Protein AF-A0A1G3G8W1-F1 (afdb_monomer_lite)

Radius of gyration: 16.95 Å; chains: 1; bounding box: 43×20×48 Å

Secondary structure (DSSP, 8-state):
-HHHHHHHTT--HHHHHHHHHHHHHHHH-HHHHHT---HHHHHHHHHHHHHHHHHHHHHHHHHHHHHTTSSSS--

Structure (mmCIF, N/CA/C/O backbone):
data_AF-A0A1G3G8W1-F1
#
_entry.id   AF-A0A1G3G8W1-F1
#
loop_
_atom_site.group_PDB
_atom_site.id
_atom_site.type_symbol
_atom_site.label_atom_id
_atom_site.label_alt_id
_atom_site.label_comp_id
_atom_site.label_asym_id
_atom_site.label_entity_id
_atom_site.label_seq_id
_atom_site.pdbx_PDB_ins_code
_atom_site.Cartn_x
_atom_site.Cartn_y
_atom_site.Cartn_z
_atom_site.occupancy
_atom_site.B_iso_or_equiv
_atom_site.auth_seq_id
_atom_site.auth_comp_id
_atom_site.auth_asym_id
_atom_site.auth_atom_id
_atom_site.pdbx_PDB_model_num
ATOM 1 N N . MET A 1 1 ? -8.351 9.175 -23.207 1.00 51.12 1 MET A N 1
ATOM 2 C CA . MET A 1 1 ? -7.427 8.211 -23.842 1.00 51.12 1 MET A CA 1
ATOM 3 C C . MET A 1 1 ? -6.037 8.800 -24.099 1.00 51.12 1 MET A C 1
ATOM 5 O O . MET A 1 1 ? -5.126 8.398 -23.400 1.00 51.12 1 MET A O 1
ATOM 9 N N . LEU A 1 2 ? -5.830 9.789 -24.987 1.00 39.88 2 LEU A N 1
ATOM 10 C CA . LEU A 1 2 ? -4.496 10.420 -25.175 1.00 39.88 2 LEU A CA 1
ATOM 11 C C . LEU A 1 2 ? -4.033 11.304 -23.993 1.00 39.88 2 LEU A C 1
ATOM 13 O O . LEU A 1 2 ? -2.840 11.406 -23.730 1.00 39.88 2 LEU A O 1
ATOM 17 N N . ARG A 1 3 ? -4.973 11.907 -23.246 1.00 48.03 3 ARG A N 1
ATOM 18 C CA . ARG A 1 3 ? -4.672 12.721 -22.049 1.00 48.03 3 ARG A CA 1
ATOM 19 C C . ARG A 1 3 ? -4.273 11.895 -20.824 1.00 48.03 3 ARG A C 1
ATOM 21 O O . ARG A 1 3 ? -3.506 12.380 -20.001 1.00 48.03 3 ARG A O 1
ATOM 28 N N . ASP A 1 4 ? -4.758 10.661 -20.727 1.00 53.38 4 ASP A N 1
ATOM 29 C CA . ASP A 1 4 ? -4.444 9.761 -19.609 1.00 53.38 4 ASP A CA 1
ATOM 30 C C . ASP A 1 4 ? -3.010 9.233 -19.749 1.00 53.38 4 ASP A C 1
ATOM 32 O O . ASP A 1 4 ? -2.262 9.185 -18.780 1.00 53.38 4 ASP A O 1
ATOM 36 N N . LEU A 1 5 ? -2.581 8.987 -20.993 1.00 39.75 5 LEU A N 1
ATOM 37 C CA . LEU A 1 5 ? -1.206 8.618 -21.321 1.00 39.75 5 LEU A CA 1
ATOM 38 C C . LEU A 1 5 ? -0.213 9.777 -21.090 1.00 39.75 5 LEU A C 1
ATOM 40 O O . LEU A 1 5 ? 0.903 9.544 -20.646 1.00 39.75 5 LEU A O 1
ATOM 44 N N . GLN A 1 6 ? -0.626 11.029 -21.331 1.00 44.19 6 GLN A N 1
ATOM 45 C CA . GLN A 1 6 ? 0.194 12.222 -21.057 1.00 44.19 6 G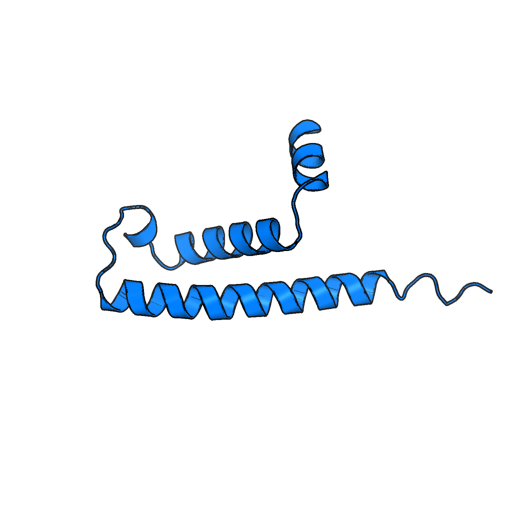LN A CA 1
ATOM 46 C C . GLN A 1 6 ? 0.282 12.582 -19.565 1.00 44.19 6 GLN A C 1
ATOM 48 O O . GLN A 1 6 ? 1.280 13.159 -19.135 1.00 44.19 6 GLN A O 1
ATOM 53 N N . ARG A 1 7 ? -0.723 12.223 -18.752 1.00 49.81 7 ARG A N 1
ATOM 54 C CA . ARG A 1 7 ? -0.576 12.252 -17.288 1.00 49.81 7 ARG A CA 1
ATOM 55 C C . ARG A 1 7 ? 0.465 11.235 -16.828 1.00 49.81 7 ARG A C 1
ATOM 57 O O . ARG A 1 7 ? 1.313 11.607 -16.027 1.00 49.81 7 ARG A O 1
ATOM 64 N N . LEU A 1 8 ? 0.465 10.037 -17.422 1.00 46.50 8 LEU A N 1
ATOM 65 C CA . LEU A 1 8 ? 1.466 8.994 -17.169 1.00 46.50 8 LEU A CA 1
ATOM 66 C C . LEU A 1 8 ? 2.904 9.404 -17.537 1.00 46.50 8 LEU A C 1
ATOM 68 O O . LEU A 1 8 ? 3.841 8.969 -16.881 1.00 46.50 8 LEU A O 1
ATOM 72 N N . THR A 1 9 ? 3.109 10.272 -18.537 1.00 52.56 9 THR A N 1
ATOM 73 C CA . THR A 1 9 ? 4.463 10.744 -18.910 1.00 52.56 9 THR A CA 1
ATOM 74 C C . THR A 1 9 ? 5.093 11.729 -17.917 1.00 52.56 9 THR A C 1
ATOM 76 O O . THR A 1 9 ? 6.272 12.041 -18.053 1.00 52.56 9 THR A O 1
ATOM 79 N N . GLY A 1 10 ? 4.326 12.232 -16.944 1.00 51.59 10 GLY A N 1
ATOM 80 C CA . GLY A 1 10 ? 4.815 13.098 -15.864 1.00 51.59 10 GLY A CA 1
ATOM 81 C C . GLY A 1 10 ? 4.729 12.464 -14.476 1.00 51.59 10 GLY A C 1
ATOM 82 O O . GLY A 1 10 ? 4.995 13.153 -13.498 1.00 51.59 10 GLY A O 1
ATOM 83 N N . THR A 1 11 ? 4.322 11.195 -14.388 1.00 60.47 11 THR A N 1
ATOM 84 C CA . THR A 1 11 ? 4.176 10.467 -13.123 1.00 60.47 11 THR A CA 1
ATOM 85 C C . THR A 1 11 ? 5.513 9.827 -12.786 1.00 60.47 11 THR A C 1
ATOM 87 O O . THR A 1 11 ? 6.076 9.078 -13.587 1.00 60.47 11 THR A O 1
ATOM 90 N N . THR A 1 12 ? 6.062 10.157 -11.627 1.00 72.94 12 THR A N 1
ATOM 91 C CA . THR A 1 12 ? 7.287 9.522 -11.141 1.00 72.94 12 THR A CA 1
ATOM 92 C C . THR A 1 12 ? 7.036 8.031 -10.905 1.00 72.94 12 THR A C 1
ATOM 94 O O . THR A 1 12 ? 5.914 7.621 -10.601 1.00 72.94 12 THR A O 1
ATOM 97 N N . SER A 1 13 ? 8.074 7.195 -11.013 1.00 80.38 13 SER A N 1
ATOM 98 C CA . SER A 1 13 ? 7.955 5.762 -10.696 1.00 80.38 13 SER A CA 1
ATOM 99 C C . SER A 1 13 ? 7.372 5.533 -9.298 1.00 80.38 13 SER A C 1
ATOM 101 O O . SER A 1 13 ? 6.620 4.587 -9.102 1.00 80.38 13 SER A O 1
ATOM 103 N N . GLN A 1 14 ? 7.659 6.444 -8.364 1.00 83.69 14 GLN A N 1
ATOM 104 C CA . GLN A 1 14 ? 7.130 6.433 -7.006 1.00 83.69 14 GLN A CA 1
ATOM 105 C C . GLN A 1 14 ? 5.608 6.610 -6.961 1.00 83.69 14 GLN A C 1
ATOM 107 O O . GLN A 1 14 ? 4.921 5.817 -6.333 1.00 83.69 14 GLN A O 1
ATOM 112 N N . GLU A 1 15 ? 5.060 7.593 -7.672 1.00 86.00 15 GLU A N 1
ATOM 113 C CA . GLU A 1 15 ? 3.607 7.808 -7.734 1.00 86.00 15 GLU A CA 1
ATOM 114 C C . GLU A 1 15 ? 2.880 6.611 -8.375 1.00 86.00 15 GLU A C 1
ATOM 116 O O . GLU A 1 15 ? 1.770 6.265 -7.975 1.00 86.00 15 GLU A O 1
ATOM 121 N N . ILE A 1 16 ? 3.516 5.935 -9.341 1.00 86.56 16 ILE A N 1
ATOM 122 C CA . ILE A 1 16 ? 2.983 4.698 -9.934 1.00 86.56 16 ILE A CA 1
ATOM 123 C C . ILE A 1 16 ? 2.978 3.560 -8.904 1.00 86.56 16 ILE A C 1
ATOM 125 O O . ILE A 1 16 ? 1.999 2.817 -8.818 1.00 86.56 16 ILE A O 1
ATOM 129 N N . ILE A 1 17 ? 4.053 3.418 -8.126 1.00 89.81 17 ILE A N 1
ATOM 130 C CA . ILE A 1 17 ? 4.155 2.419 -7.054 1.00 89.81 17 ILE A CA 1
ATOM 131 C C . ILE A 1 17 ? 3.072 2.652 -6.005 1.00 89.81 17 ILE A C 1
ATOM 133 O O . ILE A 1 17 ? 2.358 1.717 -5.651 1.00 89.81 17 ILE A O 1
ATOM 137 N N . GLU A 1 18 ? 2.925 3.891 -5.543 1.00 89.44 18 GLU A N 1
ATOM 138 C CA . GLU A 1 18 ? 1.955 4.266 -4.516 1.00 89.44 18 GLU A CA 1
ATOM 139 C C . GLU A 1 18 ? 0.516 4.009 -4.975 1.00 89.44 18 GLU A C 1
ATOM 141 O O . GLU A 1 18 ? -0.274 3.421 -4.235 1.00 89.44 18 GLU A O 1
ATOM 146 N N . GLU A 1 19 ? 0.184 4.360 -6.218 1.00 90.81 19 GLU A N 1
ATOM 147 C CA . GLU A 1 19 ? -1.140 4.108 -6.791 1.00 90.81 19 GLU A CA 1
ATOM 148 C C . GLU A 1 19 ? -1.437 2.602 -6.911 1.00 90.81 19 GLU A C 1
ATOM 150 O O . GLU A 1 19 ? -2.523 2.140 -6.550 1.00 90.81 19 GLU A O 1
ATOM 155 N N . LEU A 1 20 ? -0.467 1.800 -7.365 1.00 91.25 20 LEU A N 1
ATOM 156 C CA . LEU A 1 20 ? -0.620 0.344 -7.449 1.00 91.25 20 LEU A CA 1
ATOM 157 C C . LEU A 1 20 ? -0.755 -0.291 -6.062 1.00 91.25 20 LEU A C 1
ATOM 159 O O . LEU A 1 20 ? -1.615 -1.156 -5.860 1.00 91.25 20 LEU A O 1
ATOM 163 N N . ALA A 1 21 ? 0.060 0.150 -5.102 1.00 92.69 21 ALA A N 1
ATOM 164 C CA . ALA A 1 21 ? -0.020 -0.303 -3.724 1.00 92.69 21 ALA A CA 1
ATOM 165 C C . ALA A 1 21 ? -1.403 0.006 -3.137 1.00 92.69 21 ALA A C 1
ATOM 167 O O . ALA A 1 21 ? -2.059 -0.881 -2.587 1.00 92.69 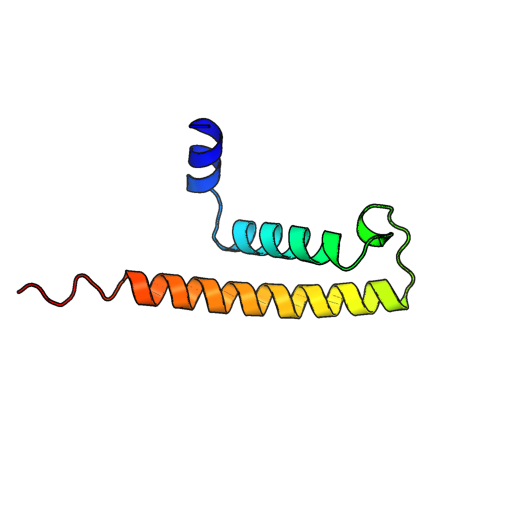21 ALA A O 1
ATOM 168 N N . PHE A 1 22 ? -1.898 1.228 -3.342 1.00 91.38 22 PHE A N 1
ATOM 169 C CA . PHE A 1 22 ? -3.215 1.652 -2.885 1.00 91.38 22 PHE A CA 1
ATOM 170 C C . PHE A 1 22 ? -4.344 0.788 -3.464 1.00 91.38 22 PHE A C 1
ATOM 172 O O . PHE A 1 22 ? -5.187 0.297 -2.709 1.00 91.38 22 PHE A O 1
ATOM 179 N N . GLN A 1 23 ? -4.344 0.526 -4.775 1.00 91.69 23 GLN A N 1
ATOM 180 C CA . GLN A 1 23 ? -5.375 -0.307 -5.410 1.00 91.69 23 GLN A CA 1
ATOM 181 C C . GLN A 1 23 ? -5.408 -1.737 -4.852 1.00 91.69 23 GLN A C 1
ATOM 183 O O . GLN A 1 23 ? -6.484 -2.293 -4.618 1.00 91.69 23 GLN A O 1
ATOM 188 N N . ILE A 1 24 ? -4.242 -2.331 -4.590 1.00 93.75 24 ILE A N 1
ATOM 189 C CA . ILE A 1 24 ? -4.144 -3.670 -3.996 1.00 93.75 24 ILE A CA 1
ATOM 190 C C . ILE A 1 24 ? -4.664 -3.658 -2.553 1.00 93.75 24 ILE A C 1
ATOM 192 O O . ILE A 1 24 ? -5.448 -4.534 -2.172 1.00 93.75 24 ILE A O 1
ATOM 196 N N . LEU A 1 25 ? -4.260 -2.671 -1.748 1.00 94.62 25 LEU A N 1
ATOM 197 C CA . LEU A 1 25 ? -4.667 -2.564 -0.346 1.00 94.62 25 LEU A CA 1
ATOM 198 C C . LEU A 1 25 ? -6.172 -2.313 -0.205 1.00 94.62 25 LEU A C 1
ATOM 200 O O . LEU A 1 25 ? -6.803 -2.924 0.655 1.00 94.62 25 LEU A O 1
ATOM 204 N N . MET A 1 26 ? -6.774 -1.520 -1.094 1.00 93.31 26 MET A N 1
ATOM 205 C CA . MET A 1 26 ? -8.228 -1.318 -1.155 1.00 93.31 26 MET A CA 1
ATOM 206 C C . MET A 1 26 ? -9.005 -2.627 -1.365 1.00 93.31 26 MET A C 1
ATOM 208 O O . MET A 1 26 ? -10.096 -2.791 -0.822 1.00 93.31 26 MET A O 1
ATOM 212 N N . GLY A 1 27 ? -8.443 -3.585 -2.109 1.00 91.06 27 GLY A N 1
ATOM 213 C CA . GLY A 1 27 ? -9.038 -4.914 -2.286 1.00 91.06 27 GLY A CA 1
ATOM 214 C C . GLY A 1 27 ? -8.860 -5.847 -1.083 1.00 91.06 27 GLY A C 1
ATOM 215 O O . GLY A 1 27 ? -9.681 -6.738 -0.866 1.00 91.06 27 GLY A O 1
ATOM 216 N N . ARG A 1 28 ? -7.798 -5.658 -0.291 1.00 93.06 28 ARG A N 1
ATOM 217 C CA . ARG A 1 28 ? -7.467 -6.505 0.873 1.00 93.06 28 ARG A CA 1
ATOM 218 C C . ARG A 1 28 ? -8.085 -6.017 2.177 1.00 93.06 28 ARG A C 1
ATOM 220 O O . ARG A 1 28 ? -8.359 -6.830 3.057 1.00 93.06 28 ARG A O 1
ATOM 227 N N . PHE A 1 29 ? -8.307 -4.712 2.290 1.00 94.00 29 PHE A N 1
ATOM 228 C CA . PHE A 1 29 ? -8.834 -4.048 3.475 1.00 94.00 29 PHE A CA 1
ATOM 229 C C . PHE A 1 29 ? -10.118 -3.291 3.112 1.00 94.00 29 PHE A C 1
ATOM 231 O O . PHE A 1 29 ? -10.074 -2.083 2.895 1.00 94.00 29 PHE A O 1
ATOM 238 N N . PRO A 1 30 ? -11.291 -3.954 3.082 1.00 88.31 30 PRO A N 1
ATOM 239 C CA . PRO A 1 30 ? -12.557 -3.297 2.740 1.00 88.31 30 PRO A CA 1
ATOM 240 C C . PRO A 1 30 ? -12.875 -2.096 3.642 1.00 88.31 30 PRO A C 1
ATOM 242 O O . PRO A 1 30 ? -13.451 -1.109 3.189 1.00 88.31 30 PRO A O 1
ATOM 245 N N . GLY A 1 31 ? -12.443 -2.158 4.908 1.00 90.75 31 GLY A N 1
ATOM 246 C CA . GLY A 1 31 ? -12.588 -1.073 5.877 1.00 90.75 31 GLY A CA 1
ATOM 247 C C . GLY A 1 31 ? -11.772 0.184 5.555 1.00 90.75 31 GLY A C 1
ATOM 248 O O . GLY A 1 31 ? -12.038 1.229 6.143 1.00 90.75 31 GLY A O 1
ATOM 249 N N . LEU A 1 32 ? -10.801 0.111 4.636 1.00 89.75 32 LEU A N 1
ATOM 250 C CA . LEU A 1 32 ? -9.976 1.249 4.222 1.00 89.75 32 LEU A CA 1
ATOM 251 C C . LEU A 1 32 ? -10.818 2.308 3.503 1.00 89.75 32 LEU A C 1
ATOM 253 O O . LEU A 1 32 ? -10.701 3.493 3.797 1.00 89.75 32 LEU A O 1
ATOM 257 N N . ALA A 1 33 ? -11.724 1.870 2.622 1.00 87.88 33 ALA A N 1
ATOM 258 C CA . ALA A 1 33 ? -12.612 2.753 1.868 1.00 87.88 33 ALA A CA 1
ATOM 259 C C . ALA A 1 33 ? -13.627 3.475 2.769 1.00 87.88 33 ALA A C 1
ATOM 261 O O . ALA A 1 33 ? -13.991 4.622 2.518 1.00 87.88 33 ALA A O 1
ATOM 262 N N . SER A 1 34 ? -14.100 2.789 3.811 1.00 89.44 34 SER A N 1
ATOM 263 C CA . SER A 1 34 ? -15.101 3.295 4.753 1.00 89.44 34 SER A CA 1
ATOM 264 C C . SER A 1 34 ? -14.499 3.961 5.992 1.00 89.44 34 SER A C 1
ATOM 266 O O . SER A 1 34 ? -15.248 4.512 6.795 1.00 89.44 34 SER A O 1
ATOM 268 N N . GLY A 1 35 ? -13.175 3.910 6.176 1.00 88.38 35 GLY A N 1
ATOM 269 C CA . GLY A 1 35 ? -12.506 4.401 7.384 1.00 88.38 35 GLY A CA 1
ATOM 270 C C . GLY A 1 35 ? -12.869 3.614 8.649 1.00 88.38 35 GLY A C 1
ATOM 271 O O . GLY A 1 35 ? -12.826 4.158 9.748 1.00 88.38 35 GLY A O 1
ATOM 272 N N . THR A 1 36 ? -13.263 2.346 8.510 1.00 94.12 36 THR A N 1
ATOM 273 C CA . THR A 1 36 ? -13.768 1.500 9.608 1.00 94.12 36 THR A CA 1
ATOM 274 C C . THR A 1 36 ? -12.786 0.407 10.019 1.00 94.12 36 THR A C 1
ATOM 276 O O . THR A 1 36 ? -13.204 -0.636 10.518 1.00 94.12 36 THR A O 1
ATOM 279 N N . LEU A 1 37 ? -11.491 0.600 9.767 1.00 93.94 37 LEU A N 1
ATOM 280 C CA . LEU A 1 37 ? -10.466 -0.363 10.165 1.00 93.94 37 LEU A CA 1
ATOM 281 C C . LEU A 1 37 ? -10.357 -0.421 11.688 1.00 93.94 37 LEU A C 1
ATOM 283 O O . LEU A 1 37 ? -10.290 0.605 12.366 1.00 93.94 37 LEU A O 1
ATOM 287 N N . SER A 1 38 ? -10.314 -1.633 12.230 1.00 94.88 38 SER A N 1
ATOM 288 C CA . SER A 1 38 ? -9.930 -1.836 13.623 1.00 94.88 38 SER A CA 1
ATOM 289 C C . SER A 1 38 ? -8.443 -1.506 13.827 1.00 94.88 38 SER A C 1
ATOM 291 O O . SER A 1 38 ? -7.659 -1.574 12.878 1.00 94.88 38 SER A O 1
ATOM 293 N 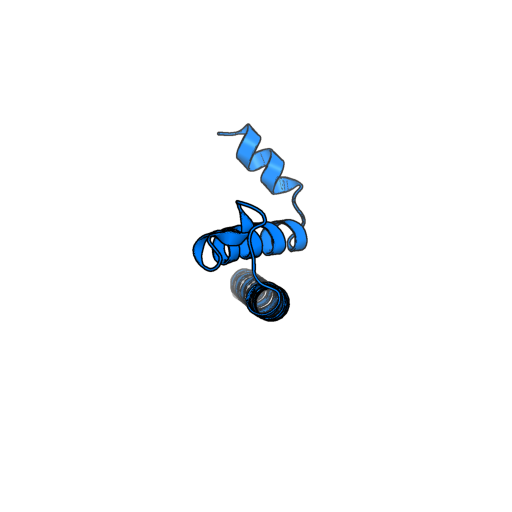N . PRO A 1 39 ? -7.991 -1.242 15.067 1.00 94.56 39 PRO A N 1
ATOM 294 C CA . PRO A 1 39 ? -6.575 -0.967 15.337 1.00 94.56 39 PRO A CA 1
ATOM 295 C C . PRO A 1 39 ? -5.622 -2.082 14.869 1.00 94.56 39 PRO A C 1
ATOM 297 O O . PRO A 1 39 ? -4.499 -1.820 14.432 1.00 94.56 39 PRO A O 1
ATOM 300 N N . ALA A 1 40 ? -6.068 -3.342 14.935 1.00 94.62 40 ALA A N 1
ATOM 301 C CA . ALA A 1 40 ? -5.296 -4.482 14.447 1.00 94.62 40 ALA A CA 1
ATOM 302 C C . ALA A 1 40 ? -5.192 -4.490 12.914 1.00 94.62 40 ALA A C 1
ATOM 304 O O . ALA A 1 40 ? -4.124 -4.769 12.368 1.00 94.62 40 ALA A O 1
ATOM 305 N N . GLU A 1 41 ? -6.278 -4.151 12.218 1.00 94.81 41 GLU A N 1
ATOM 306 C CA . GLU A 1 41 ? -6.282 -4.030 10.760 1.00 94.81 41 GLU A CA 1
ATOM 307 C C . GLU A 1 41 ? -5.468 -2.830 10.291 1.00 94.81 41 GLU A C 1
ATOM 309 O O . GLU A 1 41 ? -4.749 -2.956 9.312 1.00 94.81 41 GLU A O 1
ATOM 314 N N . GLU A 1 42 ? -5.503 -1.706 11.005 1.00 94.62 42 GLU A N 1
ATOM 315 C CA . GLU A 1 42 ? -4.680 -0.538 10.690 1.00 94.62 42 GLU A CA 1
ATOM 316 C C . GLU A 1 42 ? -3.183 -0.843 10.851 1.00 94.62 42 GLU A C 1
ATOM 318 O O . GLU A 1 42 ? -2.372 -0.498 9.993 1.00 94.62 42 GLU A O 1
ATOM 323 N N . THR A 1 43 ? -2.810 -1.563 11.914 1.00 95.69 43 THR A N 1
ATOM 324 C CA . THR A 1 43 ? -1.423 -2.013 12.120 1.00 95.69 43 THR A CA 1
ATOM 325 C C . THR A 1 43 ? -0.971 -2.932 10.987 1.00 95.69 43 THR A C 1
ATOM 327 O O . THR A 1 43 ? 0.140 -2.804 10.473 1.00 95.69 43 THR A O 1
ATOM 330 N N . ARG A 1 44 ? -1.845 -3.855 10.574 1.00 95.94 44 ARG A N 1
ATOM 331 C CA . ARG A 1 44 ? -1.560 -4.787 9.485 1.00 95.94 44 ARG A CA 1
ATOM 332 C C . ARG A 1 44 ? -1.509 -4.086 8.126 1.00 95.94 44 ARG A C 1
ATOM 334 O O . ARG A 1 44 ? -0.619 -4.393 7.344 1.00 95.94 44 ARG A O 1
ATOM 341 N N . LEU A 1 45 ? -2.401 -3.129 7.874 1.00 95.50 45 LEU A N 1
ATOM 342 C CA . LEU A 1 45 ? -2.414 -2.297 6.672 1.00 95.50 45 LEU A CA 1
ATOM 343 C C . LEU A 1 45 ? -1.087 -1.564 6.508 1.00 95.50 45 LEU A C 1
ATOM 345 O O . LEU A 1 45 ? -0.510 -1.627 5.432 1.00 95.50 45 LEU A O 1
ATOM 349 N N . ARG A 1 46 ? -0.602 -0.892 7.562 1.00 94.25 46 ARG A N 1
ATOM 350 C CA . ARG A 1 46 ? 0.667 -0.144 7.517 1.00 94.25 46 ARG A CA 1
ATOM 351 C C . ARG A 1 46 ? 1.826 -1.055 7.124 1.00 94.25 46 ARG A C 1
ATOM 353 O O . ARG A 1 46 ? 2.551 -0.754 6.189 1.00 94.25 46 ARG A O 1
ATOM 360 N N . ARG A 1 47 ? 1.927 -2.216 7.775 1.00 96.06 47 ARG A N 1
ATOM 361 C CA . ARG A 1 47 ? 2.961 -3.203 7.460 1.00 96.06 47 ARG A CA 1
ATOM 362 C C . ARG A 1 47 ? 2.850 -3.734 6.027 1.00 96.06 47 ARG A C 1
ATOM 364 O O . ARG A 1 47 ? 3.858 -3.820 5.340 1.00 96.06 47 ARG A O 1
ATOM 371 N N . GLU A 1 48 ? 1.645 -4.090 5.579 1.00 96.06 48 GLU A N 1
ATOM 372 C CA . GLU A 1 48 ? 1.438 -4.559 4.203 1.00 96.06 48 GLU A CA 1
ATOM 373 C C . GLU A 1 48 ? 1.717 -3.454 3.175 1.00 96.06 48 GLU A C 1
ATOM 375 O O . GLU A 1 48 ? 2.183 -3.764 2.086 1.00 96.06 48 GLU A O 1
ATOM 380 N N . ALA A 1 49 ? 1.457 -2.185 3.498 1.00 93.56 49 ALA A N 1
ATOM 381 C CA . ALA A 1 49 ? 1.753 -1.056 2.622 1.00 93.56 49 ALA A CA 1
ATOM 382 C C . ALA A 1 49 ? 3.261 -0.863 2.422 1.00 93.56 49 ALA A C 1
ATOM 384 O O . ALA A 1 49 ? 3.696 -0.710 1.279 1.00 93.56 49 ALA A O 1
ATOM 385 N N . ASP A 1 50 ? 4.042 -0.934 3.501 1.00 92.75 50 ASP A N 1
ATOM 386 C CA . ASP A 1 50 ? 5.503 -0.833 3.444 1.00 92.75 50 ASP A CA 1
ATOM 387 C C . ASP A 1 50 ? 6.091 -1.993 2.618 1.00 92.75 50 ASP A C 1
ATOM 389 O O . ASP A 1 50 ? 6.768 -1.773 1.615 1.00 92.75 50 ASP A O 1
ATOM 393 N N . GLU A 1 51 ? 5.727 -3.239 2.956 1.00 95.38 51 GLU A N 1
ATOM 394 C CA . GLU A 1 51 ? 6.211 -4.444 2.259 1.00 95.38 51 GLU A CA 1
ATOM 395 C C . GLU A 1 51 ? 5.834 -4.449 0.761 1.00 95.38 51 GLU A C 1
ATOM 397 O O . GLU A 1 51 ? 6.596 -4.924 -0.090 1.00 95.38 51 GLU A O 1
ATOM 402 N N . LEU A 1 52 ? 4.653 -3.925 0.421 1.00 94.31 52 LEU A N 1
ATOM 403 C CA . LEU A 1 52 ? 4.168 -3.859 -0.955 1.00 94.31 52 LEU A CA 1
ATOM 404 C C . LEU A 1 52 ? 4.878 -2.772 -1.767 1.00 94.31 52 LEU A C 1
ATOM 406 O O . LEU A 1 52 ? 5.198 -3.009 -2.930 1.00 94.31 52 LEU A O 1
ATOM 410 N N . THR A 1 53 ? 5.140 -1.614 -1.163 1.00 89.94 53 THR A N 1
ATOM 411 C CA . THR A 1 53 ? 5.873 -0.508 -1.799 1.00 89.94 53 THR A CA 1
ATOM 412 C C . THR A 1 53 ? 7.302 -0.934 -2.133 1.00 89.94 53 THR A C 1
ATOM 414 O O . THR A 1 53 ? 7.748 -0.728 -3.264 1.00 89.94 53 THR A O 1
ATOM 417 N N . ASP A 1 54 ? 7.978 -1.618 -1.207 1.00 91.94 54 ASP A N 1
ATOM 418 C CA . ASP A 1 54 ? 9.317 -2.176 -1.433 1.00 91.94 54 ASP A CA 1
ATOM 419 C C . ASP A 1 54 ? 9.298 -3.211 -2.568 1.00 91.94 54 ASP A C 1
ATOM 421 O O . ASP A 1 54 ? 10.042 -3.104 -3.543 1.00 91.94 54 ASP A O 1
ATOM 425 N N . SER A 1 55 ? 8.362 -4.164 -2.515 1.00 93.69 55 SER A N 1
ATOM 426 C CA . SER A 1 55 ? 8.246 -5.216 -3.537 1.00 93.69 55 SER A CA 1
ATOM 427 C C . SER A 1 55 ? 7.959 -4.662 -4.939 1.00 93.69 55 SER A C 1
ATOM 429 O O . SER A 1 55 ? 8.460 -5.183 -5.939 1.00 93.69 55 SER A O 1
ATOM 431 N N . LEU A 1 56 ? 7.123 -3.625 -5.039 1.00 91.19 56 LEU A N 1
ATOM 432 C CA . LEU A 1 56 ? 6.800 -2.968 -6.308 1.00 91.19 56 LEU A CA 1
ATOM 433 C C . LEU A 1 56 ? 7.981 -2.148 -6.840 1.00 91.19 56 LEU A C 1
ATOM 435 O O . LEU A 1 56 ? 8.194 -2.123 -8.054 1.00 91.19 56 LEU A O 1
ATOM 439 N N . SER A 1 57 ? 8.759 -1.531 -5.949 1.00 89.00 57 SER A N 1
ATOM 440 C CA . SER A 1 57 ? 9.998 -0.828 -6.296 1.00 89.00 57 SER A CA 1
ATOM 441 C C . SER A 1 57 ? 11.008 -1.786 -6.929 1.00 89.00 57 SER A C 1
ATOM 443 O O . SER A 1 57 ? 11.447 -1.552 -8.058 1.00 89.00 57 SER A O 1
ATOM 445 N N . ASP A 1 58 ? 11.271 -2.920 -6.271 1.00 90.00 58 ASP A N 1
ATOM 446 C CA . ASP A 1 58 ? 12.172 -3.966 -6.770 1.00 90.00 58 ASP A CA 1
ATOM 447 C C . ASP A 1 58 ? 11.704 -4.524 -8.124 1.00 90.00 58 ASP A C 1
ATOM 449 O O . ASP A 1 58 ? 12.494 -4.726 -9.053 1.00 90.00 58 ASP A O 1
ATOM 453 N N . ALA A 1 59 ? 10.396 -4.758 -8.271 1.00 87.56 59 ALA A N 1
ATOM 454 C CA . ALA A 1 59 ? 9.819 -5.270 -9.510 1.00 87.56 59 ALA A CA 1
ATOM 455 C C . ALA A 1 59 ? 9.972 -4.284 -10.680 1.00 87.56 59 ALA A C 1
ATOM 457 O O . ALA A 1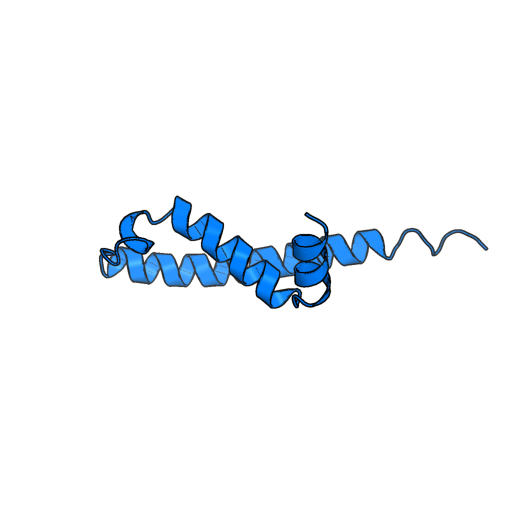 59 ? 10.261 -4.702 -11.807 1.00 87.56 59 ALA A O 1
ATOM 458 N N . LEU A 1 60 ? 9.799 -2.983 -10.430 1.00 84.31 60 LEU A N 1
ATOM 459 C CA . LEU A 1 60 ? 9.977 -1.942 -11.442 1.00 84.31 60 LEU A CA 1
ATOM 460 C C . LEU A 1 60 ? 11.447 -1.744 -11.813 1.00 84.31 60 LEU A C 1
ATOM 462 O O . LEU A 1 60 ? 11.754 -1.611 -13.000 1.00 84.31 60 LEU A O 1
ATOM 466 N N . GLU A 1 61 ? 12.361 -1.789 -10.844 1.00 83.19 61 GLU A N 1
ATOM 467 C CA . GLU A 1 61 ? 13.802 -1.748 -11.108 1.00 83.19 61 GLU A CA 1
ATOM 468 C C . GLU A 1 61 ? 14.245 -2.957 -11.950 1.00 83.19 61 GLU A C 1
ATOM 470 O O . GLU A 1 61 ? 14.950 -2.819 -12.958 1.00 83.19 61 GLU A O 1
ATOM 475 N N . PHE A 1 62 ? 13.752 -4.153 -11.620 1.00 79.81 62 PHE A N 1
ATOM 476 C CA . PHE A 1 62 ? 14.010 -5.360 -12.399 1.00 79.81 62 PHE A CA 1
ATOM 477 C C . PHE A 1 62 ? 13.440 -5.282 -13.825 1.00 79.81 62 PHE A C 1
ATOM 479 O O . PHE A 1 62 ? 14.111 -5.653 -14.792 1.00 79.81 62 PHE A O 1
ATOM 486 N N . ALA A 1 63 ? 12.213 -4.781 -13.989 1.00 76.88 63 ALA A N 1
ATOM 487 C CA . ALA A 1 63 ? 11.610 -4.595 -15.308 1.00 76.88 63 ALA A CA 1
ATOM 488 C C . ALA A 1 63 ? 12.396 -3.579 -16.158 1.00 76.88 63 ALA A C 1
ATOM 490 O O . ALA A 1 63 ? 12.625 -3.816 -17.347 1.00 76.88 63 ALA A O 1
ATOM 491 N N . SER A 1 64 ? 12.861 -2.491 -15.537 1.00 69.81 64 SER A N 1
ATOM 492 C CA . SER A 1 64 ? 13.682 -1.461 -16.179 1.00 69.81 64 SER A CA 1
ATOM 493 C C . SER A 1 64 ? 15.044 -2.013 -16.625 1.00 69.81 64 SER A C 1
ATOM 495 O O . SER A 1 64 ? 15.435 -1.862 -17.787 1.00 69.81 64 SER A O 1
ATOM 497 N N . SER A 1 65 ? 15.731 -2.763 -15.755 1.00 67.06 65 SER A N 1
ATOM 498 C CA . SER A 1 65 ? 17.045 -3.356 -16.058 1.00 67.06 65 SER A CA 1
ATOM 499 C C . SER A 1 65 ? 16.997 -4.409 -17.174 1.00 67.06 65 SER A C 1
ATOM 501 O O . SER A 1 65 ? 17.923 -4.494 -17.983 1.00 67.06 65 SER A O 1
ATOM 503 N N . LYS A 1 66 ? 15.898 -5.165 -17.303 1.00 64.94 66 LYS A N 1
ATOM 504 C CA . LYS A 1 66 ? 15.703 -6.096 -18.429 1.00 64.94 66 LYS A CA 1
ATOM 505 C C . LYS A 1 66 ? 15.356 -5.417 -19.753 1.00 64.94 66 LYS A C 1
ATOM 507 O O . LYS A 1 66 ? 15.589 -6.020 -20.802 1.00 64.94 66 LYS A O 1
ATOM 512 N N . HIS A 1 67 ? 14.830 -4.194 -19.734 1.00 55.69 67 HIS A N 1
ATOM 513 C CA . HIS A 1 67 ? 14.547 -3.430 -20.952 1.00 55.69 67 HIS A CA 1
ATOM 514 C C . HIS A 1 67 ? 15.782 -2.670 -21.468 1.00 55.69 67 HIS A C 1
ATOM 516 O O . HIS A 1 67 ? 15.930 -2.512 -22.675 1.00 55.69 67 HIS A O 1
ATOM 522 N N . GLY A 1 68 ? 16.715 -2.288 -20.586 1.00 52.00 68 GLY A N 1
ATOM 523 C CA . GLY A 1 68 ? 17.972 -1.613 -20.952 1.00 52.00 68 GLY A CA 1
ATOM 524 C C . GLY A 1 68 ? 19.091 -2.521 -21.489 1.00 52.00 68 GLY A C 1
ATOM 525 O O . GLY A 1 68 ? 20.116 -2.025 -21.945 1.00 52.00 68 GLY A O 1
ATOM 526 N N . GLY A 1 69 ? 18.923 -3.848 -21.451 1.00 50.88 69 GLY A N 1
ATOM 527 C CA . GLY A 1 69 ? 19.945 -4.813 -21.884 1.00 50.88 69 GLY A CA 1
ATOM 528 C C . GLY A 1 69 ? 19.850 -5.277 -23.342 1.00 50.88 69 GLY A C 1
ATOM 529 O O . GLY A 1 69 ? 20.679 -6.079 -23.770 1.00 50.88 69 GLY A O 1
ATOM 530 N N . ARG A 1 70 ? 18.845 -4.832 -24.111 1.00 50.12 70 ARG A N 1
ATOM 531 C CA . ARG A 1 70 ? 18.599 -5.350 -25.471 1.00 50.12 70 ARG A CA 1
ATOM 532 C C . ARG A 1 70 ? 19.337 -4.598 -26.586 1.00 50.12 70 ARG A C 1
ATOM 534 O O . ARG A 1 70 ? 19.415 -5.123 -27.691 1.00 50.12 70 ARG A O 1
ATOM 541 N N . ASP A 1 71 ? 19.952 -3.457 -26.273 1.00 55.00 71 ASP A N 1
ATOM 542 C CA . ASP A 1 71 ? 20.637 -2.604 -27.258 1.00 55.00 71 ASP A CA 1
ATOM 543 C C . ASP A 1 71 ? 22.175 -2.740 -27.244 1.00 55.00 71 ASP A C 1
ATOM 545 O O . ASP A 1 71 ?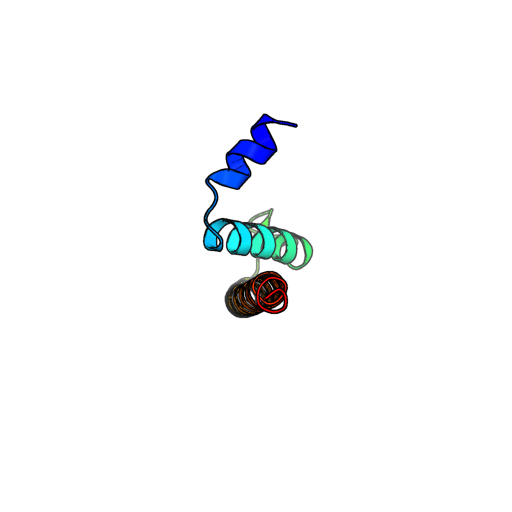 22.860 -2.137 -28.064 1.00 55.00 71 ASP A O 1
ATOM 549 N N . ALA A 1 72 ? 22.746 -3.571 -26.362 1.00 50.81 72 ALA A N 1
ATOM 550 C CA . ALA A 1 72 ? 24.199 -3.773 -26.252 1.00 50.81 72 ALA A CA 1
ATOM 551 C C . ALA A 1 72 ? 24.749 -4.952 -27.091 1.00 50.81 72 ALA A C 1
ATOM 553 O O . ALA A 1 72 ? 25.881 -5.385 -26.884 1.00 50.81 72 ALA A O 1
ATOM 554 N N . GLN A 1 73 ? 23.964 -5.493 -28.031 1.00 51.44 73 GLN A N 1
ATOM 555 C CA . GLN A 1 73 ? 24.392 -6.558 -28.953 1.00 51.44 73 GLN A CA 1
ATOM 556 C C . GLN A 1 73 ? 24.122 -6.204 -30.419 1.00 51.44 73 GLN A C 1
ATOM 558 O O . GLN A 1 73 ? 23.600 -7.018 -31.166 1.00 51.44 73 GLN A O 1
ATOM 563 N N . HIS A 1 74 ? 24.480 -4.999 -30.853 1.00 48.34 74 HIS A N 1
ATOM 564 C CA . HIS A 1 74 ? 24.666 -4.687 -32.273 1.00 48.34 74 HIS A CA 1
ATOM 565 C C . HIS A 1 74 ? 25.756 -3.611 -32.410 1.00 48.34 74 HIS A C 1
ATOM 567 O O . HIS A 1 74 ? 25.442 -2.441 -32.601 1.00 48.34 74 HIS A O 1
ATOM 573 N N . GLN A 1 75 ? 27.025 -4.015 -32.265 1.00 40.28 75 GLN A N 1
ATOM 574 C CA . GLN A 1 75 ? 28.176 -3.657 -33.120 1.00 40.28 75 GLN A CA 1
ATOM 575 C C . GLN A 1 75 ? 29.476 -4.247 -32.570 1.00 40.28 75 GLN A C 1
ATOM 577 O O . GLN A 1 75 ? 29.746 -4.074 -31.363 1.00 40.28 75 GLN A O 1
#

Sequence (75 aa):
MLRDLQRLTGTTSQEIIEELAFQILMGRFPGLASGTLSPAEETRLRREADELTDSLSDALEFASSKHGGRDAQHQ

pLDDT: mean 78.71, std 18.81, range [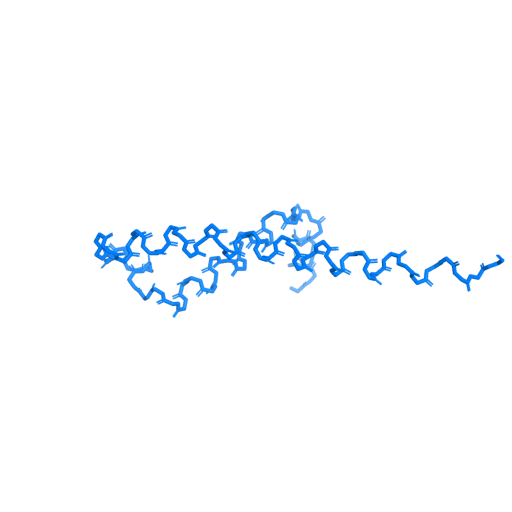39.75, 96.06]

Foldseek 3Di:
DVVVVVVVVPQDLLNVQLVVLVVVLCVVCVCVVVVNDDPVRVVVSVVSSVVSSVVSVVVVVVVVVVVVPPPPPDD